Protein AF-A0A932L9B9-F1 (afdb_monomer_lite)

pLDDT: mean 71.99, std 19.15, range [34.09, 89.75]

Foldseek 3Di:
DDPPPPPPPDVVVDDDPVRLVVVLVFDDPPDPVSVVSNVVSCCCVQQVDDPLQVVPFDPVQWDDPDPFTFGHGDPVSVPDDDDDFRSHPDPGPPDVPPDDDD

Sequence (102 aa):
MIAASIWSLDPLKILTRRELAAVLAGPALRSSGARMNRVIFRLACCCGLRVSEIAALRQADVCVEESRPHVRVRAETRRDIGPVVCRSGGTPARSPIWRRGR

Radius of gyration: 16.57 Å; chains: 1; bounding box: 34×48×40 Å

Secondary structure (DSSP, 8-state):
----------GGGS--HHHHHHHHH-S-S-SHHHHHHHHHHHHHHHH---HHHHHT--GGGEE-SSSS-EEPPPGGG--S--S-----SSS----TT-----

Structure (mmCIF, N/CA/C/O backbone):
data_AF-A0A932L9B9-F1
#
_entry.id   AF-A0A932L9B9-F1
#
loop_
_atom_site.group_PDB
_atom_site.id
_atom_site.type_symbol
_atom_site.label_atom_id
_atom_site.label_alt_id
_atom_site.label_comp_id
_atom_site.label_asym_id
_atom_site.label_entity_id
_atom_site.label_seq_id
_atom_site.pdbx_PDB_ins_code
_atom_site.Cartn_x
_atom_site.Cartn_y
_atom_site.Cartn_z
_atom_site.occupancy
_atom_site.B_iso_or_equiv
_atom_site.auth_seq_id
_atom_site.auth_comp_id
_atom_site.auth_asym_id
_atom_site.auth_atom_id
_atom_site.pdbx_PDB_model_num
ATOM 1 N N . MET A 1 1 ? -0.005 -35.527 -0.605 1.00 34.50 1 MET A N 1
ATOM 2 C CA . MET A 1 1 ? 1.354 -34.993 -0.381 1.00 34.50 1 MET A CA 1
ATOM 3 C C . MET A 1 1 ? 1.399 -33.623 -1.054 1.00 34.50 1 MET A C 1
ATOM 5 O O . MET A 1 1 ? 1.479 -33.565 -2.271 1.00 34.50 1 MET A O 1
ATOM 9 N N . ILE A 1 2 ? 1.141 -32.538 -0.315 1.00 43.59 2 ILE A N 1
ATOM 10 C CA . ILE A 1 2 ? 1.025 -31.190 -0.903 1.00 43.59 2 ILE A CA 1
ATOM 11 C C . ILE A 1 2 ? 2.435 -30.616 -0.999 1.00 43.59 2 ILE A C 1
ATOM 13 O O . ILE A 1 2 ? 3.080 -30.402 0.025 1.00 43.59 2 ILE A O 1
ATOM 17 N N . ALA A 1 3 ? 2.918 -30.413 -2.225 1.00 44.12 3 ALA A N 1
ATOM 18 C CA . ALA A 1 3 ? 4.164 -29.712 -2.482 1.00 44.12 3 ALA A CA 1
ATOM 19 C C . ALA A 1 3 ? 4.034 -28.291 -1.922 1.00 44.12 3 ALA A C 1
ATOM 21 O O . ALA A 1 3 ? 3.307 -27.463 -2.470 1.00 44.12 3 ALA A O 1
ATOM 22 N N . ALA A 1 4 ? 4.707 -28.018 -0.803 1.00 50.09 4 ALA A N 1
ATOM 23 C CA . ALA A 1 4 ? 4.946 -26.655 -0.371 1.00 50.09 4 ALA A CA 1
ATOM 24 C C . ALA A 1 4 ? 5.724 -25.984 -1.506 1.00 50.09 4 ALA A C 1
ATOM 26 O O . ALA A 1 4 ? 6.890 -26.302 -1.737 1.00 50.09 4 ALA A O 1
ATOM 27 N N . SER A 1 5 ? 5.048 -25.128 -2.274 1.00 54.91 5 SER A N 1
ATOM 28 C CA . SER A 1 5 ? 5.675 -24.297 -3.295 1.00 54.91 5 SER A CA 1
ATOM 29 C C . SER A 1 5 ? 6.903 -23.654 -2.665 1.00 54.91 5 SER A C 1
ATOM 31 O O . SER A 1 5 ? 6.779 -22.968 -1.652 1.00 54.91 5 SER A O 1
ATOM 33 N N . ILE A 1 6 ? 8.084 -23.930 -3.206 1.00 58.12 6 ILE A N 1
ATOM 34 C CA . ILE A 1 6 ? 9.345 -23.382 -2.718 1.00 58.12 6 ILE A CA 1
ATOM 35 C C . ILE A 1 6 ? 9.291 -21.877 -2.990 1.00 58.12 6 ILE A C 1
ATOM 37 O O . ILE A 1 6 ? 9.581 -21.416 -4.093 1.00 58.12 6 ILE A O 1
ATOM 41 N N . TRP A 1 7 ? 8.851 -21.097 -2.002 1.00 59.72 7 TRP A N 1
ATOM 42 C CA . TRP A 1 7 ? 8.919 -19.639 -2.026 1.00 59.72 7 TRP A CA 1
ATOM 43 C C . TRP A 1 7 ? 10.391 -19.241 -1.874 1.00 59.72 7 TRP A C 1
ATOM 45 O O . TRP A 1 7 ? 10.848 -18.856 -0.803 1.00 59.72 7 TRP A O 1
ATOM 55 N N . SER A 1 8 ? 11.155 -19.398 -2.955 1.00 68.88 8 SER A N 1
ATOM 56 C CA . SER A 1 8 ? 12.525 -18.906 -3.064 1.00 68.88 8 SER A CA 1
ATOM 57 C C . SER A 1 8 ? 12.489 -17.375 -3.049 1.00 68.88 8 SER A C 1
ATOM 59 O O . SER A 1 8 ? 12.042 -16.729 -4.012 1.00 68.88 8 SER A O 1
ATOM 61 N N . LEU A 1 9 ? 12.908 -16.811 -1.913 1.00 64.94 9 LEU A N 1
ATOM 62 C CA . LEU A 1 9 ? 13.156 -15.386 -1.726 1.00 64.94 9 LEU A CA 1
ATOM 63 C C . LEU A 1 9 ? 14.467 -15.026 -2.427 1.00 64.94 9 LEU A C 1
ATOM 65 O O . LEU A 1 9 ? 15.535 -14.989 -1.824 1.00 64.94 9 LEU A O 1
ATOM 69 N N . ASP A 1 10 ? 14.364 -14.803 -3.730 1.00 76.31 10 ASP A N 1
ATOM 70 C CA . ASP A 1 10 ? 15.421 -14.197 -4.531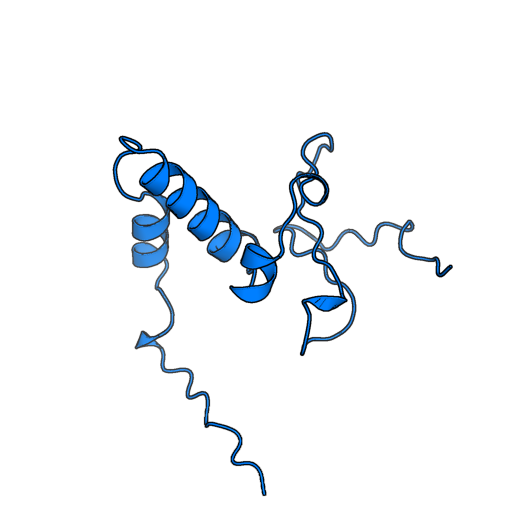 1.00 76.31 10 ASP A CA 1
ATOM 71 C C . ASP A 1 10 ? 15.525 -12.703 -4.159 1.00 76.31 10 ASP A C 1
ATOM 73 O O . ASP A 1 10 ? 14.493 -12.020 -4.159 1.00 76.31 10 ASP A O 1
ATOM 77 N N . PRO A 1 11 ? 16.720 -12.173 -3.840 1.00 73.69 11 PRO A N 1
ATOM 78 C CA . PRO A 1 11 ? 16.935 -10.746 -3.610 1.00 73.69 11 PRO A CA 1
ATOM 79 C C . PRO A 1 11 ? 16.357 -9.841 -4.706 1.00 73.69 11 PRO A C 1
ATOM 81 O O . PRO A 1 11 ? 15.896 -8.748 -4.396 1.00 73.69 11 PRO A O 1
ATOM 84 N N . LEU A 1 12 ? 16.300 -10.306 -5.958 1.00 78.75 12 LEU A N 1
ATOM 85 C CA . LEU A 1 12 ? 15.706 -9.566 -7.079 1.00 78.75 12 LEU A CA 1
ATOM 86 C C . LEU A 1 12 ? 14.178 -9.419 -6.983 1.00 78.75 12 LEU A C 1
ATOM 88 O O . LEU A 1 12 ? 13.586 -8.600 -7.680 1.00 78.75 12 LEU A O 1
ATOM 92 N N . LYS A 1 13 ? 13.519 -10.193 -6.115 1.00 78.25 13 LYS A N 1
ATOM 93 C CA . LYS A 1 13 ? 12.079 -10.080 -5.828 1.00 78.25 13 LYS A CA 1
ATOM 94 C C . LYS A 1 13 ? 11.786 -9.096 -4.694 1.00 78.25 13 LYS A C 1
ATOM 96 O O . LYS A 1 13 ? 10.617 -8.859 -4.386 1.00 78.25 13 LYS A O 1
ATOM 101 N N . ILE A 1 14 ? 12.821 -8.546 -4.055 1.00 84.81 14 ILE A N 1
ATOM 102 C CA . ILE A 1 14 ? 12.701 -7.570 -2.975 1.00 84.81 14 ILE A CA 1
ATOM 103 C C . ILE A 1 14 ? 13.105 -6.207 -3.522 1.00 84.81 14 ILE A C 1
ATOM 105 O O . ILE A 1 14 ? 14.228 -6.011 -3.975 1.00 84.81 14 ILE A O 1
ATOM 109 N N . LEU A 1 15 ? 12.190 -5.243 -3.438 1.00 84.44 15 LEU A N 1
ATOM 110 C CA . LEU A 1 15 ? 12.478 -3.876 -3.858 1.00 84.44 15 LEU A CA 1
ATOM 111 C C . LEU A 1 15 ? 13.575 -3.263 -2.982 1.00 84.44 15 LEU A C 1
ATOM 113 O O . LEU A 1 15 ? 13.495 -3.263 -1.749 1.00 84.44 15 LEU A O 1
ATOM 117 N N . THR A 1 16 ? 14.566 -2.660 -3.627 1.00 89.75 16 THR A N 1
ATOM 118 C CA . THR A 1 16 ? 15.550 -1.806 -2.970 1.00 89.75 16 THR A CA 1
ATOM 119 C C . THR A 1 16 ? 14.898 -0.519 -2.463 1.00 89.75 16 THR A C 1
ATOM 121 O O . THR A 1 16 ? 13.813 -0.114 -2.886 1.00 89.75 16 THR A O 1
ATOM 124 N N . ARG A 1 17 ? 15.592 0.208 -1.580 1.00 88.62 17 ARG A N 1
ATOM 125 C CA . ARG A 1 17 ? 15.102 1.503 -1.071 1.00 88.62 17 ARG A CA 1
ATOM 126 C C . ARG A 1 17 ? 14.841 2.529 -2.182 1.00 88.62 17 ARG A C 1
ATOM 128 O O . ARG A 1 17 ? 13.907 3.316 -2.062 1.00 88.62 17 ARG A O 1
ATOM 135 N N . ARG A 1 18 ? 15.655 2.531 -3.246 1.00 89.69 18 ARG A N 1
ATOM 136 C CA . ARG A 1 18 ? 15.507 3.465 -4.377 1.00 89.69 18 ARG A CA 1
ATOM 137 C C . ARG A 1 18 ? 14.280 3.121 -5.215 1.00 89.69 18 ARG A C 1
ATOM 139 O O . ARG A 1 18 ? 13.506 4.013 -5.546 1.00 89.69 18 ARG A O 1
ATOM 146 N N . GLU A 1 19 ? 14.073 1.838 -5.493 1.00 89.25 19 GLU A N 1
ATOM 147 C CA . GLU A 1 19 ? 12.892 1.361 -6.220 1.00 89.25 19 GLU A CA 1
ATOM 148 C C . GLU A 1 19 ? 11.617 1.600 -5.411 1.00 89.25 19 GLU A C 1
ATOM 150 O O . GLU A 1 19 ? 10.629 2.095 -5.946 1.00 89.25 19 GLU A O 1
ATOM 155 N N . LEU A 1 20 ? 11.661 1.361 -4.098 1.00 88.88 20 LEU A N 1
ATOM 156 C CA . LEU A 1 20 ? 10.555 1.672 -3.200 1.00 88.88 20 LEU A CA 1
ATOM 157 C C . LEU A 1 20 ? 10.201 3.168 -3.221 1.00 88.88 20 LEU A C 1
ATOM 159 O O . LEU A 1 20 ? 9.027 3.524 -3.316 1.00 88.88 20 LEU A O 1
ATOM 163 N N . ALA A 1 21 ? 11.201 4.052 -3.169 1.00 89.44 21 ALA A N 1
ATOM 164 C CA . ALA A 1 21 ? 10.979 5.494 -3.261 1.00 89.44 21 ALA A CA 1
ATOM 165 C C . ALA A 1 21 ? 10.341 5.892 -4.604 1.00 89.44 21 ALA A C 1
ATOM 167 O O . ALA A 1 21 ? 9.423 6.713 -4.622 1.00 89.44 21 ALA A O 1
ATOM 168 N N . ALA A 1 22 ? 10.765 5.273 -5.711 1.00 88.94 22 ALA A N 1
ATOM 169 C CA . ALA A 1 22 ? 10.180 5.501 -7.031 1.00 88.94 22 ALA A CA 1
ATOM 170 C C . ALA A 1 22 ? 8.708 5.050 -7.101 1.00 88.94 22 ALA A C 1
ATOM 172 O O . ALA A 1 22 ? 7.856 5.794 -7.590 1.00 88.94 22 ALA A O 1
ATOM 173 N N . VAL A 1 23 ? 8.380 3.881 -6.538 1.00 85.75 23 VAL A N 1
ATOM 174 C CA . VAL A 1 23 ? 6.996 3.380 -6.448 1.00 85.75 23 VAL A CA 1
ATOM 175 C C . VAL A 1 23 ? 6.113 4.322 -5.618 1.00 85.75 23 VAL A C 1
ATOM 177 O O . VAL A 1 23 ? 4.986 4.624 -6.008 1.00 85.75 23 VAL A O 1
ATOM 180 N N . LEU A 1 24 ? 6.622 4.836 -4.493 1.00 85.25 24 LEU A N 1
ATOM 181 C CA . LEU A 1 24 ? 5.882 5.754 -3.614 1.00 85.25 24 LEU A CA 1
ATOM 182 C C . LEU A 1 24 ? 5.723 7.173 -4.188 1.00 85.25 24 LEU A C 1
ATOM 184 O O . LEU A 1 24 ? 4.739 7.865 -3.871 1.00 85.25 24 LEU A O 1
ATOM 188 N N . ALA A 1 25 ? 6.675 7.616 -5.016 1.00 86.69 25 ALA A N 1
ATOM 189 C CA . ALA A 1 25 ? 6.549 8.843 -5.795 1.00 86.69 25 ALA A CA 1
ATOM 190 C C . ALA A 1 25 ? 5.370 8.713 -6.769 1.00 86.69 25 ALA A C 1
ATOM 192 O O . ALA A 1 25 ? 4.476 9.564 -6.749 1.00 86.69 25 ALA A O 1
ATOM 193 N N . GLY A 1 26 ? 5.309 7.583 -7.483 1.00 77.38 26 GLY A N 1
ATOM 194 C CA . GLY A 1 26 ? 4.195 7.190 -8.338 1.00 77.38 26 GLY A CA 1
ATOM 195 C C . GLY A 1 26 ? 3.962 8.127 -9.534 1.00 77.38 26 GLY A C 1
ATOM 196 O O . GLY A 1 26 ? 4.571 9.192 -9.646 1.00 77.38 26 GLY A O 1
ATOM 197 N N . PRO A 1 27 ? 3.065 7.748 -10.458 1.00 73.00 27 PRO A N 1
ATOM 198 C CA . PRO A 1 27 ? 2.665 8.619 -11.555 1.00 73.00 27 PRO A CA 1
ATOM 199 C C . PRO A 1 27 ? 1.834 9.811 -11.050 1.00 73.00 27 PRO A C 1
ATOM 201 O O . PRO A 1 27 ? 1.223 9.770 -9.977 1.00 73.00 27 PRO A O 1
ATOM 204 N N . ALA A 1 28 ? 1.777 10.878 -11.853 1.00 76.06 28 ALA A N 1
ATOM 205 C CA . ALA A 1 28 ? 0.974 12.060 -11.549 1.00 76.06 28 ALA A CA 1
ATOM 206 C C . ALA A 1 28 ? -0.500 11.688 -11.281 1.00 76.06 28 ALA A C 1
ATOM 208 O O . ALA A 1 28 ? -1.086 10.867 -11.987 1.00 76.06 28 ALA A O 1
ATOM 209 N N . LEU A 1 29 ? -1.118 12.332 -10.283 1.00 81.75 29 LEU A N 1
ATOM 210 C CA . LEU A 1 29 ? -2.460 12.020 -9.756 1.00 81.75 29 LEU A CA 1
ATOM 211 C C . LEU A 1 29 ? -3.627 12.456 -10.672 1.00 81.75 29 LEU A C 1
ATOM 213 O O . LEU A 1 29 ? -4.668 12.918 -10.199 1.00 81.75 29 LEU A O 1
ATOM 217 N N . ARG A 1 30 ? -3.453 12.319 -11.988 1.00 82.19 30 ARG A N 1
ATOM 218 C CA . ARG A 1 30 ? -4.358 12.840 -13.022 1.00 82.19 30 ARG A CA 1
ATOM 219 C C . ARG A 1 30 ? -5.674 12.063 -13.130 1.00 82.19 30 ARG A C 1
ATOM 221 O O . ARG A 1 30 ? -6.654 12.618 -13.607 1.00 82.19 30 ARG A O 1
ATOM 228 N N . SER A 1 31 ? -5.724 10.819 -12.649 1.00 85.19 31 SER A N 1
ATOM 229 C CA . SER A 1 31 ? -6.930 9.980 -12.659 1.00 85.19 31 SER A CA 1
ATOM 230 C C . SER A 1 31 ? -7.279 9.437 -11.272 1.00 85.19 31 SER A C 1
ATOM 232 O O . SER A 1 31 ? -6.430 9.338 -10.381 1.00 85.19 31 SER A O 1
ATOM 234 N N . SER A 1 32 ? -8.547 9.061 -11.085 1.00 85.00 32 SER A N 1
ATOM 235 C CA . SER A 1 32 ? -9.018 8.357 -9.884 1.00 85.00 32 SER A CA 1
ATOM 236 C C . SER A 1 32 ? -8.275 7.036 -9.672 1.00 85.00 32 SER A C 1
ATOM 238 O O . SER A 1 32 ? -7.839 6.763 -8.555 1.00 85.00 32 SER A O 1
ATOM 240 N N . GLY A 1 33 ? -8.037 6.274 -10.745 1.00 86.88 33 GLY A N 1
ATOM 241 C CA . GLY A 1 33 ? -7.253 5.037 -10.705 1.00 86.88 33 GLY A CA 1
ATOM 242 C C . GLY A 1 33 ? -5.812 5.262 -10.242 1.00 86.88 33 GLY A C 1
ATOM 243 O O . GLY A 1 33 ? -5.325 4.542 -9.376 1.00 86.88 33 GLY A O 1
ATOM 244 N N . ALA A 1 34 ? -5.147 6.319 -10.722 1.00 87.19 34 ALA A N 1
ATOM 245 C CA . ALA A 1 34 ? -3.796 6.661 -10.270 1.00 87.19 34 ALA A CA 1
ATOM 246 C C . ALA A 1 34 ? -3.760 7.022 -8.773 1.00 87.19 34 ALA A C 1
ATOM 248 O O . ALA A 1 34 ? -2.845 6.609 -8.057 1.00 87.19 34 ALA A O 1
ATOM 249 N N . ARG A 1 35 ? -4.775 7.746 -8.276 1.00 87.50 35 ARG A N 1
ATOM 250 C CA . ARG A 1 35 ? -4.912 8.053 -6.841 1.00 87.50 35 ARG A CA 1
ATOM 251 C C . ARG A 1 35 ? -5.125 6.792 -6.007 1.00 87.50 35 ARG A C 1
ATOM 253 O O . ARG A 1 35 ? -4.431 6.615 -5.008 1.00 87.50 35 ARG A O 1
ATOM 260 N N . MET A 1 36 ? -6.029 5.910 -6.431 1.00 89.31 36 MET A N 1
ATOM 261 C CA . MET A 1 36 ? -6.315 4.657 -5.730 1.00 89.31 36 MET A CA 1
ATOM 262 C C . MET A 1 36 ? -5.084 3.747 -5.677 1.00 89.31 36 MET A C 1
ATOM 264 O O . MET A 1 36 ? -4.703 3.297 -4.598 1.00 89.31 36 MET A O 1
ATOM 268 N N . ASN A 1 37 ? -4.394 3.564 -6.804 1.00 89.62 37 ASN A N 1
ATOM 269 C CA . ASN A 1 37 ? -3.174 2.759 -6.867 1.00 89.62 37 ASN A CA 1
ATOM 270 C C . ASN A 1 37 ? -2.092 3.299 -5.929 1.00 89.62 37 ASN A C 1
ATOM 272 O O . ASN A 1 37 ? -1.447 2.532 -5.218 1.00 89.62 37 ASN A O 1
ATOM 276 N N . ARG A 1 38 ? -1.931 4.625 -5.845 1.00 88.75 38 ARG A N 1
ATOM 277 C CA . ARG A 1 38 ? -0.979 5.235 -4.910 1.00 88.75 38 ARG A CA 1
ATOM 278 C C . ARG A 1 38 ? -1.313 4.933 -3.448 1.00 88.75 38 ARG A C 1
ATOM 280 O O . ARG A 1 38 ? -0.399 4.696 -2.658 1.00 88.75 38 ARG A O 1
ATOM 287 N N . VAL A 1 39 ? -2.594 4.946 -3.079 1.00 88.94 39 VAL A N 1
ATOM 288 C CA . VAL A 1 39 ? -3.037 4.579 -1.724 1.00 88.94 39 VAL A CA 1
ATOM 289 C C . VAL A 1 39 ? -2.738 3.107 -1.447 1.00 88.94 39 VAL A C 1
ATOM 291 O O . VAL A 1 39 ? -2.152 2.805 -0.410 1.00 88.94 39 VAL A O 1
ATOM 2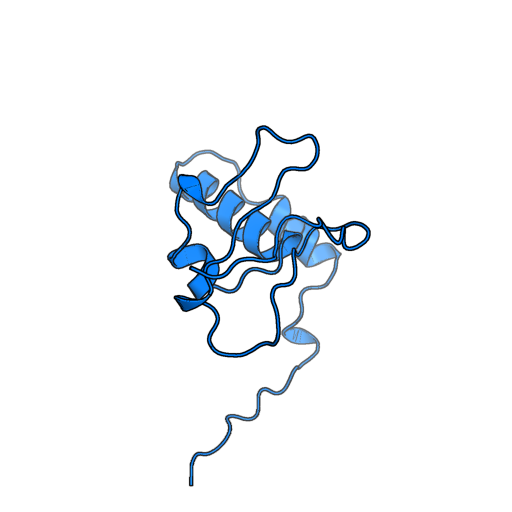94 N N . ILE A 1 40 ? -3.044 2.212 -2.390 1.00 89.38 40 ILE A N 1
ATOM 295 C CA . ILE A 1 40 ? -2.744 0.776 -2.280 1.00 89.38 40 ILE A CA 1
ATOM 296 C C . ILE A 1 40 ? -1.244 0.549 -2.061 1.00 89.38 40 ILE A C 1
ATOM 298 O O . ILE A 1 40 ? -0.865 -0.135 -1.111 1.00 89.38 40 ILE A O 1
ATOM 302 N N . PHE A 1 41 ? -0.384 1.171 -2.875 1.00 89.06 41 PHE A N 1
ATOM 303 C CA . PHE A 1 41 ? 1.067 1.041 -2.720 1.00 89.06 41 PHE A CA 1
ATOM 304 C C . PHE A 1 41 ? 1.552 1.577 -1.373 1.00 89.06 41 PHE A C 1
ATOM 306 O O . PHE A 1 41 ? 2.354 0.927 -0.712 1.00 89.06 41 PHE A O 1
ATOM 313 N N . ARG A 1 42 ? 1.035 2.719 -0.906 1.00 88.25 42 ARG A N 1
ATOM 314 C CA . ARG A 1 42 ? 1.386 3.250 0.420 1.00 88.25 42 ARG A CA 1
ATOM 315 C C . ARG A 1 42 ? 0.966 2.316 1.551 1.00 88.25 42 ARG A C 1
ATOM 317 O O . ARG A 1 42 ? 1.761 2.076 2.454 1.00 88.25 42 ARG A O 1
ATOM 324 N N . LEU A 1 43 ? -0.240 1.756 1.495 1.00 88.50 43 LEU A N 1
ATOM 325 C CA . LEU A 1 43 ? -0.722 0.800 2.494 1.00 88.50 43 LEU A CA 1
ATOM 326 C C . LEU A 1 43 ? 0.124 -0.482 2.506 1.00 88.50 43 LEU A C 1
ATOM 328 O O . LEU A 1 43 ? 0.534 -0.941 3.573 1.00 88.50 43 LEU A O 1
ATOM 332 N N . ALA A 1 44 ? 0.454 -1.024 1.334 1.00 88.25 44 ALA A N 1
ATOM 333 C CA . ALA A 1 44 ? 1.313 -2.199 1.217 1.00 88.25 44 ALA A CA 1
ATOM 334 C C . ALA A 1 44 ? 2.728 -1.926 1.758 1.00 88.25 44 ALA A C 1
ATOM 336 O O . ALA A 1 44 ? 3.238 -2.685 2.578 1.00 88.25 44 ALA A O 1
ATOM 337 N N . CYS A 1 45 ? 3.349 -0.819 1.351 1.00 85.56 45 CYS A N 1
ATOM 338 C CA . CYS A 1 45 ? 4.739 -0.510 1.677 1.00 85.56 45 CYS A CA 1
ATOM 339 C C . CYS A 1 45 ? 4.948 -0.019 3.116 1.00 85.56 45 CYS A C 1
ATOM 341 O O . CYS A 1 45 ? 5.955 -0.361 3.730 1.00 85.56 45 CYS A O 1
ATOM 343 N N . CYS A 1 46 ? 4.034 0.790 3.660 1.00 83.81 46 CYS A N 1
ATOM 344 C CA . CYS A 1 46 ? 4.202 1.398 4.984 1.00 83.81 46 CYS A CA 1
ATOM 345 C C . CYS A 1 46 ? 3.626 0.537 6.114 1.00 83.81 46 CYS A C 1
ATOM 347 O O . CYS A 1 46 ? 4.172 0.538 7.216 1.00 83.81 46 CYS A O 1
ATOM 349 N N . CYS A 1 47 ? 2.539 -0.194 5.855 1.00 83.00 47 CYS A N 1
ATOM 350 C CA . CYS A 1 47 ? 1.882 -1.039 6.857 1.00 83.00 47 CYS A CA 1
ATOM 351 C C . CYS A 1 47 ? 2.191 -2.534 6.660 1.00 83.00 47 CYS A C 1
ATOM 353 O O . CYS A 1 47 ? 1.892 -3.348 7.535 1.00 83.00 47 CYS A O 1
ATOM 355 N N . GLY A 1 48 ? 2.808 -2.913 5.533 1.00 85.88 48 GLY A N 1
ATOM 356 C CA . GLY A 1 48 ? 3.140 -4.304 5.225 1.00 85.88 48 GLY A CA 1
ATOM 357 C C . GLY A 1 48 ? 1.902 -5.170 5.004 1.00 85.88 48 GLY A C 1
ATOM 358 O O . GLY A 1 48 ? 1.932 -6.347 5.367 1.00 85.88 48 GLY A O 1
ATOM 359 N N . LEU A 1 49 ? 0.808 -4.584 4.506 1.00 86.25 49 LEU A N 1
ATOM 360 C CA . LEU A 1 49 ? -0.443 -5.304 4.274 1.00 86.25 49 LEU A CA 1
ATOM 361 C C . LEU A 1 49 ? -0.327 -6.219 3.054 1.00 86.25 49 LEU A C 1
ATOM 363 O O . LEU A 1 49 ? 0.233 -5.848 2.021 1.00 86.25 49 LEU A O 1
ATOM 367 N N . ARG A 1 50 ? -0.895 -7.416 3.170 1.00 85.81 50 ARG A N 1
ATOM 368 C CA . ARG A 1 50 ? -1.038 -8.377 2.076 1.00 85.81 50 ARG A CA 1
ATOM 369 C C . ARG A 1 50 ? -2.148 -7.936 1.126 1.00 85.81 50 ARG A C 1
ATOM 371 O O . ARG A 1 50 ? -3.072 -7.224 1.510 1.00 85.81 50 ARG A O 1
ATOM 378 N N . VAL A 1 51 ? -2.110 -8.450 -0.102 1.00 85.38 51 VAL A N 1
ATOM 379 C CA . VAL A 1 51 ? -3.136 -8.175 -1.123 1.00 85.38 51 VAL A CA 1
ATOM 380 C C . VAL A 1 51 ? -4.541 -8.519 -0.619 1.00 85.38 51 VAL A C 1
ATOM 382 O O . VAL A 1 51 ? -5.454 -7.716 -0.783 1.00 85.38 51 VAL A O 1
ATOM 385 N N . SER A 1 52 ? -4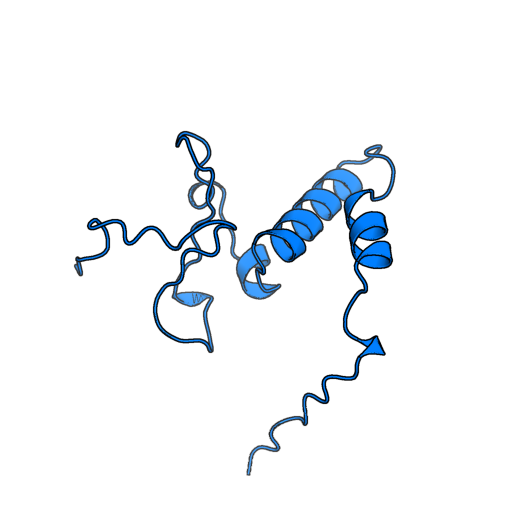.712 -9.663 0.052 1.00 83.62 52 SER A N 1
ATOM 386 C CA . SER A 1 52 ? -6.004 -10.065 0.623 1.00 83.62 52 SER A CA 1
ATOM 387 C C . SER A 1 52 ? -6.497 -9.096 1.701 1.00 83.62 52 SER A C 1
ATOM 389 O O . SER A 1 52 ? -7.683 -8.786 1.746 1.00 83.62 52 SER A O 1
ATOM 391 N N . GLU A 1 53 ? -5.595 -8.591 2.545 1.00 87.75 53 GLU A N 1
ATOM 392 C CA . GLU A 1 53 ? -5.912 -7.651 3.627 1.00 87.75 53 GLU A CA 1
ATOM 393 C C . GLU A 1 53 ? -6.345 -6.293 3.074 1.00 87.75 53 GLU A C 1
ATOM 395 O O . GLU A 1 53 ? -7.336 -5.738 3.537 1.00 87.75 53 GLU A O 1
ATOM 400 N N . ILE A 1 54 ? -5.654 -5.791 2.047 1.00 89.12 54 ILE A N 1
ATOM 401 C CA . ILE A 1 54 ? -6.032 -4.549 1.360 1.00 89.12 54 ILE A CA 1
ATOM 402 C C . ILE A 1 54 ? -7.375 -4.721 0.641 1.00 89.12 54 ILE A C 1
ATOM 404 O O . ILE A 1 54 ? -8.225 -3.841 0.723 1.00 89.12 54 ILE A O 1
ATOM 408 N N . ALA A 1 55 ? -7.590 -5.854 -0.035 1.00 89.44 55 ALA A N 1
ATOM 409 C CA . ALA A 1 55 ? -8.829 -6.124 -0.765 1.00 89.44 55 ALA A CA 1
ATOM 410 C C . ALA A 1 55 ? -10.061 -6.224 0.152 1.00 89.44 55 ALA A C 1
ATOM 412 O O . ALA A 1 55 ? -11.165 -5.881 -0.262 1.00 89.44 55 ALA A O 1
ATOM 413 N N . ALA A 1 56 ? -9.878 -6.677 1.394 1.00 88.25 56 ALA A N 1
ATOM 414 C CA . ALA A 1 56 ? -10.945 -6.779 2.387 1.00 88.25 56 ALA A CA 1
ATOM 415 C C . ALA A 1 56 ? -11.115 -5.512 3.248 1.00 88.25 56 ALA A C 1
ATOM 417 O O . ALA A 1 56 ? -11.980 -5.491 4.129 1.00 88.25 56 ALA A O 1
ATOM 418 N N . LEU A 1 57 ? -10.285 -4.483 3.040 1.00 88.31 57 LEU A N 1
ATOM 419 C CA . LEU A 1 57 ? -10.256 -3.296 3.884 1.00 88.31 57 LEU A CA 1
ATOM 420 C C . LEU A 1 57 ? -11.541 -2.476 3.731 1.00 88.31 57 LEU A C 1
ATOM 422 O O . LEU A 1 57 ? -11.942 -2.126 2.620 1.00 88.31 57 LEU A O 1
ATOM 426 N N . ARG A 1 58 ? -12.169 -2.122 4.855 1.00 89.44 58 ARG A N 1
ATOM 427 C CA . ARG A 1 58 ? -13.345 -1.243 4.880 1.00 89.44 58 ARG A CA 1
ATOM 428 C C . ARG A 1 58 ? -12.969 0.136 5.403 1.00 89.44 58 ARG A C 1
ATOM 430 O O . ARG A 1 58 ? -12.023 0.284 6.169 1.00 89.44 58 ARG A O 1
ATOM 437 N N . GLN A 1 59 ? -13.760 1.150 5.059 1.00 86.75 59 GLN A N 1
ATOM 438 C CA . GLN A 1 59 ? -13.540 2.515 5.552 1.00 86.75 59 GLN A CA 1
ATOM 439 C C . GLN A 1 59 ? -13.556 2.592 7.089 1.00 86.75 59 GLN A C 1
ATOM 441 O O . GLN A 1 59 ? -12.726 3.278 7.672 1.00 86.75 59 GLN A O 1
ATOM 446 N N . ALA A 1 60 ? -14.434 1.823 7.744 1.00 86.88 60 ALA A N 1
ATOM 447 C CA . ALA A 1 60 ? -14.517 1.732 9.206 1.00 86.88 60 ALA A CA 1
ATOM 448 C C . ALA A 1 60 ? -13.273 1.111 9.873 1.00 86.88 60 ALA A C 1
ATOM 450 O O . ALA A 1 60 ? -13.120 1.189 11.090 1.00 86.88 60 ALA A O 1
ATOM 451 N N . ASP A 1 61 ? -12.396 0.476 9.093 1.00 86.19 61 ASP A N 1
ATOM 452 C CA . ASP A 1 61 ? -11.170 -0.136 9.593 1.00 86.19 61 ASP A CA 1
ATOM 453 C C . ASP A 1 61 ? -9.988 0.866 9.594 1.00 86.19 61 ASP A C 1
ATOM 455 O O . ASP A 1 61 ? -8.909 0.540 10.089 1.00 86.19 61 ASP A O 1
ATOM 459 N N . VAL A 1 62 ? -10.168 2.084 9.063 1.00 87.88 62 VAL A N 1
ATOM 460 C CA . VAL A 1 62 ? -9.143 3.141 9.006 1.00 87.88 62 VAL A CA 1
ATOM 461 C C . VAL A 1 62 ? -9.398 4.178 10.105 1.00 87.88 62 VAL A C 1
ATOM 463 O O . VAL A 1 62 ? -10.349 4.951 10.028 1.00 87.88 62 VAL A O 1
ATOM 466 N N . CYS A 1 63 ? -8.527 4.224 11.115 1.00 88.00 63 CYS A N 1
ATOM 467 C CA . CYS A 1 63 ? -8.626 5.162 12.233 1.00 88.00 63 CYS A CA 1
ATOM 468 C C . CYS A 1 63 ? -7.659 6.334 12.029 1.00 88.00 63 CYS A C 1
ATOM 470 O O . CYS A 1 63 ? -6.441 6.154 12.104 1.00 88.00 63 CYS A O 1
ATOM 472 N N . VAL A 1 64 ? -8.199 7.530 11.784 1.00 88.69 64 VAL A N 1
ATOM 473 C CA . VAL A 1 64 ? -7.421 8.773 11.585 1.00 88.69 64 VAL A CA 1
ATOM 474 C C . VAL A 1 64 ? -7.588 9.799 12.707 1.00 88.69 64 VAL A C 1
ATOM 476 O O . VAL A 1 64 ? -6.792 10.723 12.788 1.00 88.69 64 VAL A O 1
ATOM 479 N N . GLU A 1 65 ? -8.587 9.619 13.572 1.00 85.12 65 GLU A N 1
ATOM 480 C CA . GLU A 1 65 ? -8.929 10.545 14.666 1.00 85.12 65 GLU A CA 1
ATOM 481 C C . GLU A 1 65 ? -7.915 10.518 15.825 1.00 85.12 65 GLU A C 1
ATOM 483 O O . GLU A 1 65 ? -7.853 11.429 16.645 1.00 85.12 65 GLU A O 1
ATOM 488 N N . GLU A 1 66 ? -7.113 9.457 15.920 1.00 79.94 66 GLU A N 1
ATOM 489 C CA . GLU A 1 66 ? -6.110 9.301 16.970 1.00 79.94 66 GLU A CA 1
ATOM 490 C C . GLU A 1 66 ? -4.782 9.961 16.582 1.00 79.94 66 GLU A C 1
ATOM 492 O O . GLU A 1 66 ? -4.398 9.989 15.412 1.00 79.94 66 GLU A O 1
ATOM 497 N N . SER A 1 67 ? -4.011 10.397 17.586 1.00 81.19 67 SER A N 1
ATOM 498 C CA . SER A 1 67 ? -2.672 10.991 17.405 1.00 81.19 67 SER A CA 1
ATOM 499 C C . SER A 1 67 ? -1.712 10.112 16.597 1.00 81.19 67 SER A C 1
ATOM 501 O O . SER A 1 67 ? -0.738 10.603 16.023 1.00 81.19 67 SER A O 1
ATOM 503 N N . ARG A 1 68 ? -1.994 8.806 16.533 1.00 84.44 68 ARG A N 1
ATOM 504 C CA . ARG A 1 68 ? -1.303 7.849 15.682 1.00 84.44 68 ARG A CA 1
ATOM 505 C C . ARG A 1 68 ? -2.305 7.142 14.761 1.00 84.44 68 ARG A C 1
ATO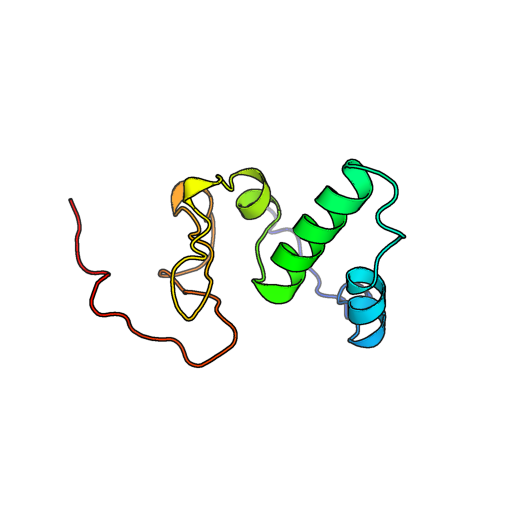M 507 O O . ARG A 1 68 ? -2.963 6.196 15.207 1.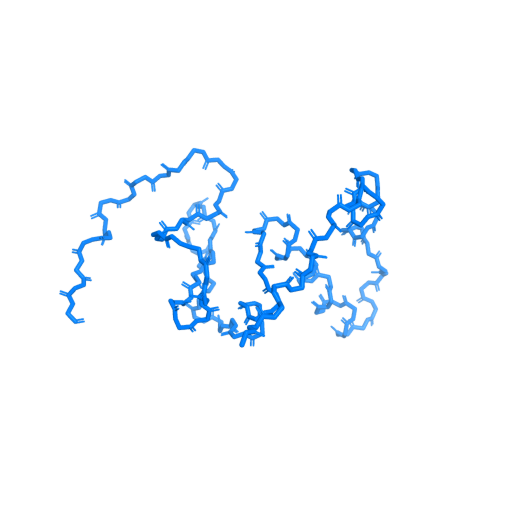00 84.44 68 ARG A O 1
ATOM 514 N N . PRO A 1 69 ? -2.385 7.532 13.476 1.00 86.88 69 PRO A N 1
ATOM 515 C CA . PRO A 1 69 ? -3.292 6.888 12.541 1.00 86.88 69 PRO A CA 1
ATOM 516 C C . PRO A 1 69 ? -2.906 5.420 12.357 1.00 86.88 69 PRO A C 1
ATOM 518 O O . PRO A 1 69 ? -1.723 5.071 12.263 1.00 86.88 69 PRO A O 1
ATOM 521 N N . HIS A 1 70 ? -3.909 4.550 12.319 1.00 86.50 70 HIS A N 1
ATOM 522 C CA . HIS A 1 70 ? -3.702 3.113 12.209 1.00 86.50 70 HIS A CA 1
ATOM 523 C C . HIS A 1 70 ? -4.809 2.434 11.402 1.00 86.50 70 HIS A C 1
ATOM 525 O O . HIS A 1 70 ? -5.914 2.949 11.250 1.00 86.50 70 HIS A O 1
ATOM 531 N N . VAL A 1 71 ? -4.491 1.253 10.877 1.00 87.56 71 VAL A N 1
ATOM 532 C CA . VAL A 1 71 ? -5.417 0.431 10.096 1.00 87.56 71 VAL A CA 1
ATOM 533 C C . VAL A 1 71 ? -5.672 -0.869 10.845 1.00 87.56 71 VAL A C 1
ATOM 535 O O . VAL A 1 71 ? -4.734 -1.546 11.276 1.00 87.56 71 VAL A O 1
ATOM 538 N N . ARG A 1 72 ? -6.945 -1.218 11.013 1.00 86.81 72 ARG A N 1
ATOM 539 C CA . ARG A 1 72 ? -7.392 -2.446 11.669 1.00 86.81 72 ARG A CA 1
ATOM 540 C C . ARG A 1 72 ? -7.462 -3.562 10.634 1.00 86.81 72 ARG A C 1
ATOM 542 O O . ARG A 1 72 ? -8.189 -3.474 9.655 1.00 86.81 72 ARG A O 1
ATOM 549 N N . VAL A 1 73 ? -6.717 -4.638 10.864 1.00 83.88 73 VAL A N 1
ATOM 550 C CA . VAL A 1 73 ? -6.761 -5.828 10.004 1.00 83.88 73 VAL A CA 1
ATOM 551 C C . VAL A 1 73 ? -7.650 -6.876 10.659 1.00 83.88 73 VAL A C 1
ATOM 553 O O . VAL A 1 73 ? -7.448 -7.237 11.821 1.00 83.88 73 VAL A O 1
ATOM 556 N N . ARG A 1 74 ? -8.650 -7.358 9.920 1.00 78.25 74 ARG A N 1
ATOM 557 C CA . ARG A 1 74 ? -9.602 -8.366 10.399 1.00 78.25 74 ARG A CA 1
ATOM 558 C C . ARG A 1 74 ? -8.942 -9.741 10.464 1.00 78.25 74 ARG A C 1
ATOM 560 O O . ARG A 1 74 ? -8.170 -10.114 9.583 1.00 78.25 74 ARG A O 1
ATOM 567 N N . ALA A 1 75 ? -9.271 -10.510 11.501 1.00 69.31 75 ALA A N 1
ATOM 568 C CA . ALA A 1 75 ? -8.700 -11.840 11.715 1.00 69.31 75 ALA A CA 1
ATOM 569 C C . ALA A 1 75 ? -9.086 -12.838 10.606 1.00 69.31 75 ALA A C 1
ATOM 571 O O . ALA A 1 75 ? -8.281 -13.687 10.247 1.00 69.31 75 ALA A O 1
ATOM 572 N N . GLU A 1 76 ? -10.277 -12.694 10.017 1.00 66.31 76 GLU A N 1
ATOM 573 C CA . GLU A 1 76 ? -10.787 -13.542 8.925 1.00 66.31 76 GLU A CA 1
ATOM 574 C C . GLU A 1 76 ? -9.916 -13.523 7.658 1.00 66.31 76 GLU A C 1
ATOM 576 O O . GLU A 1 76 ? -9.813 -14.521 6.944 1.00 66.31 76 GLU A O 1
ATOM 581 N N . THR A 1 77 ? -9.232 -12.409 7.401 1.00 63.09 77 THR A N 1
ATOM 582 C CA . THR A 1 77 ? -8.364 -12.228 6.228 1.00 63.09 77 THR A CA 1
ATOM 583 C C . THR A 1 77 ? -6.930 -12.708 6.481 1.00 63.09 77 THR A C 1
ATOM 585 O O . THR A 1 77 ? -6.114 -12.806 5.559 1.00 63.09 77 THR A O 1
ATOM 588 N N . ARG A 1 78 ? -6.615 -13.035 7.738 1.00 60.78 78 ARG A N 1
ATOM 589 C CA . ARG A 1 78 ? -5.289 -13.408 8.218 1.00 60.78 78 ARG A CA 1
ATOM 590 C C . ARG A 1 78 ? -5.147 -14.925 8.230 1.00 60.78 78 ARG A C 1
ATOM 592 O O . ARG A 1 78 ? -5.324 -15.568 9.259 1.00 60.78 78 ARG A O 1
ATOM 599 N N . ARG A 1 79 ? -4.815 -15.515 7.084 1.00 55.47 79 ARG A N 1
ATOM 600 C CA . ARG A 1 79 ? -4.739 -16.978 6.976 1.00 55.47 79 ARG A CA 1
ATOM 601 C C . ARG A 1 79 ? -3.494 -17.629 7.603 1.00 55.47 79 ARG A C 1
ATOM 603 O O . ARG A 1 79 ? -3.493 -18.850 7.691 1.00 55.47 79 ARG A O 1
ATOM 610 N N . ASP A 1 80 ? -2.458 -16.898 8.056 1.00 51.50 80 ASP A N 1
ATOM 611 C CA . ASP A 1 80 ? -1.167 -17.598 8.245 1.00 51.50 80 ASP A CA 1
ATOM 612 C C . ASP A 1 80 ? -0.052 -16.949 9.114 1.00 51.50 80 ASP A C 1
ATOM 614 O O . ASP A 1 80 ? 1.084 -17.400 9.038 1.00 51.50 80 ASP A O 1
ATOM 618 N N . ILE A 1 81 ? -0.283 -15.964 10.004 1.00 43.47 81 ILE A N 1
ATOM 619 C CA . ILE A 1 81 ? 0.805 -15.504 10.920 1.00 43.47 81 ILE A CA 1
ATOM 620 C C . ILE A 1 81 ? 0.293 -15.044 12.292 1.00 43.47 81 ILE A C 1
ATOM 622 O O . ILE A 1 81 ? -0.102 -13.892 12.385 1.00 43.47 81 ILE A O 1
ATOM 626 N N . GLY A 1 82 ? 0.421 -15.859 13.351 1.00 46.47 82 GLY A N 1
ATOM 627 C CA . GLY A 1 82 ? 0.576 -15.442 14.770 1.00 46.47 82 GLY A CA 1
ATOM 628 C C . GLY A 1 82 ? -0.442 -14.454 15.398 1.00 46.47 82 GLY A C 1
ATOM 629 O O . GLY A 1 82 ? -1.409 -14.052 14.760 1.00 46.47 82 GLY A O 1
ATOM 630 N N . PRO A 1 83 ? -0.272 -14.036 16.673 1.00 40.44 83 PRO A N 1
ATOM 631 C CA . PRO A 1 83 ? -1.220 -13.153 17.371 1.00 40.44 83 PRO A CA 1
ATOM 632 C C . PRO A 1 83 ? -1.201 -11.714 16.822 1.00 40.44 83 PRO A C 1
ATOM 634 O O . PRO A 1 83 ? -0.278 -11.323 16.116 1.00 40.44 83 PRO A O 1
ATOM 637 N N . VAL A 1 84 ? -2.265 -10.934 17.069 1.00 45.03 84 VAL A N 1
ATOM 638 C CA . VAL A 1 84 ? -2.494 -9.547 16.579 1.00 45.03 84 VAL A CA 1
ATOM 639 C C . VAL A 1 84 ? -1.255 -8.660 16.756 1.00 45.03 84 VAL A C 1
ATOM 641 O O . VAL A 1 84 ? -0.818 -8.429 17.878 1.00 45.03 84 VAL A O 1
ATOM 644 N N . VAL A 1 85 ? -0.700 -8.156 15.646 1.00 52.28 85 VAL A N 1
ATOM 645 C CA . VAL A 1 85 ? 0.383 -7.161 15.658 1.00 52.28 85 VAL A CA 1
ATOM 646 C C . VAL A 1 85 ? -0.148 -5.882 15.029 1.00 52.28 85 VAL A C 1
ATOM 648 O O . VAL A 1 85 ? -0.425 -5.847 13.831 1.00 52.28 85 VAL A O 1
ATOM 651 N N . CYS A 1 86 ? -0.262 -4.821 15.824 1.00 47.72 86 CYS A N 1
ATOM 652 C CA . CYS A 1 86 ? -0.394 -3.469 15.297 1.00 47.72 86 CYS A CA 1
ATOM 653 C C . CYS A 1 86 ? 0.905 -3.140 14.547 1.00 47.72 86 CYS A C 1
ATOM 655 O O . CYS A 1 86 ? 1.932 -2.876 15.170 1.00 47.72 86 CYS A O 1
ATOM 657 N N . ARG A 1 87 ? 0.890 -3.210 13.212 1.00 52.75 87 ARG A N 1
ATOM 658 C CA . ARG A 1 87 ? 2.040 -2.843 12.372 1.00 52.75 87 ARG A CA 1
ATOM 659 C C . ARG A 1 87 ? 2.068 -1.334 12.192 1.00 52.75 87 ARG A C 1
ATOM 661 O O . ARG A 1 87 ? 1.723 -0.805 11.143 1.00 52.75 87 ARG A O 1
ATOM 668 N N . SER A 1 88 ? 2.434 -0.633 13.253 1.00 47.75 88 SER A N 1
ATOM 669 C CA . SER A 1 88 ? 2.692 0.796 13.202 1.00 47.75 88 SER A CA 1
ATOM 670 C C . SER A 1 88 ? 4.191 1.016 13.411 1.00 47.75 88 SER A C 1
ATOM 672 O O . SER A 1 88 ? 4.780 0.523 14.370 1.00 47.75 88 SER A O 1
ATOM 674 N N . GLY A 1 89 ? 4.838 1.715 12.473 1.00 40.16 89 GLY A N 1
ATOM 675 C CA . GLY A 1 89 ? 6.275 2.010 12.495 1.00 40.16 89 GLY A CA 1
ATOM 676 C C . GLY A 1 89 ? 6.659 2.880 13.692 1.00 40.16 89 GLY A C 1
ATOM 677 O O . GLY A 1 89 ? 6.556 4.098 13.641 1.00 40.16 89 GLY A O 1
ATOM 678 N N . GLY A 1 90 ? 7.012 2.242 14.802 1.00 39.94 90 GLY A N 1
ATOM 679 C CA . GLY A 1 90 ? 7.276 2.865 16.098 1.00 39.94 90 GLY A CA 1
ATOM 680 C C . GLY A 1 90 ? 6.757 1.955 17.205 1.00 39.94 90 GLY A C 1
ATOM 681 O O . GLY A 1 90 ? 5.659 1.416 17.068 1.00 39.94 90 GLY A O 1
ATOM 682 N N . THR A 1 91 ? 7.578 1.760 18.237 1.00 37.81 91 THR A N 1
ATOM 683 C CA . THR A 1 91 ? 7.457 0.828 19.371 1.00 37.81 91 THR A CA 1
ATOM 684 C C . THR A 1 91 ? 6.057 0.226 19.557 1.00 37.81 91 THR A C 1
ATOM 686 O O . THR A 1 91 ? 5.093 0.988 19.683 1.00 37.81 91 THR A O 1
ATOM 689 N N . PRO A 1 92 ? 5.915 -1.118 19.588 1.00 43.97 92 PRO A N 1
ATOM 690 C CA . PRO A 1 92 ? 4.618 -1.768 19.723 1.00 43.97 92 PRO A CA 1
ATOM 691 C C . PRO A 1 92 ? 3.953 -1.306 21.019 1.00 43.97 92 PRO A C 1
ATOM 693 O O . PRO A 1 92 ? 4.306 -1.742 22.114 1.00 43.97 92 PRO A O 1
ATOM 696 N N . ALA A 1 93 ? 2.990 -0.397 20.892 1.00 43.38 93 ALA A N 1
ATOM 697 C CA . ALA A 1 93 ? 2.163 0.018 22.002 1.00 43.38 93 ALA A CA 1
ATOM 698 C C . ALA A 1 93 ? 1.278 -1.177 22.360 1.00 43.38 93 ALA A C 1
ATOM 700 O O . ALA A 1 93 ? 0.324 -1.505 21.650 1.00 43.38 93 ALA A O 1
ATOM 701 N N . ARG A 1 94 ? 1.613 -1.854 23.462 1.00 38.72 94 ARG A N 1
ATOM 702 C CA . ARG A 1 94 ? 0.682 -2.738 24.163 1.00 38.72 94 ARG A CA 1
ATOM 703 C C . ARG A 1 94 ? -0.436 -1.858 24.720 1.00 38.72 94 ARG A C 1
ATOM 705 O O . ARG A 1 94 ? -0.378 -1.436 25.867 1.00 38.72 94 ARG A O 1
ATOM 712 N N . SER A 1 95 ? -1.427 -1.532 23.894 1.00 39.53 95 SER A N 1
ATOM 713 C CA . SER A 1 95 ? -2.652 -0.918 24.398 1.00 39.53 95 SER A CA 1
ATOM 714 C C . SER A 1 95 ? -3.382 -1.956 25.266 1.00 39.53 95 SER A C 1
ATOM 716 O O . SER A 1 95 ? -3.613 -3.071 24.783 1.00 39.53 95 SER A O 1
ATOM 718 N N . PRO A 1 96 ? -3.761 -1.637 26.521 1.00 35.91 96 PRO A N 1
ATOM 719 C CA . PRO A 1 96 ? -4.447 -2.570 27.424 1.00 35.91 96 PRO A CA 1
ATOM 720 C C . PRO A 1 96 ? -5.847 -2.987 26.941 1.00 35.91 96 PRO A C 1
ATOM 722 O O . PRO A 1 96 ? -6.488 -3.833 27.557 1.00 35.91 96 PRO A O 1
ATOM 725 N N . ILE A 1 97 ? -6.334 -2.400 25.846 1.00 46.44 97 ILE A N 1
ATOM 726 C CA . ILE A 1 97 ? -7.722 -2.513 25.387 1.00 46.44 97 ILE A CA 1
ATOM 727 C C . ILE A 1 97 ? -7.993 -3.863 24.686 1.00 46.44 97 ILE A C 1
ATOM 729 O O . ILE A 1 97 ? -9.140 -4.274 24.535 1.00 46.44 97 ILE A O 1
ATOM 733 N N . TRP A 1 98 ? -6.957 -4.636 24.339 1.00 45.91 98 TRP A N 1
ATOM 734 C CA . TRP A 1 98 ? -7.093 -5.903 23.601 1.00 45.91 98 TRP A CA 1
ATOM 735 C C . TRP A 1 98 ? -7.276 -7.149 24.486 1.00 45.91 98 TRP A C 1
ATOM 737 O O . TRP A 1 98 ? -6.716 -8.213 24.217 1.00 45.91 98 TRP A O 1
ATOM 747 N N . ARG A 1 99 ? -8.107 -7.044 25.531 1.00 42.00 99 ARG A N 1
ATOM 748 C CA . ARG A 1 99 ? -8.708 -8.204 26.212 1.00 42.00 99 ARG A CA 1
ATOM 749 C C . ARG A 1 99 ? -10.226 -8.057 26.298 1.00 42.00 99 ARG A C 1
ATOM 751 O O . ARG A 1 99 ? -10.734 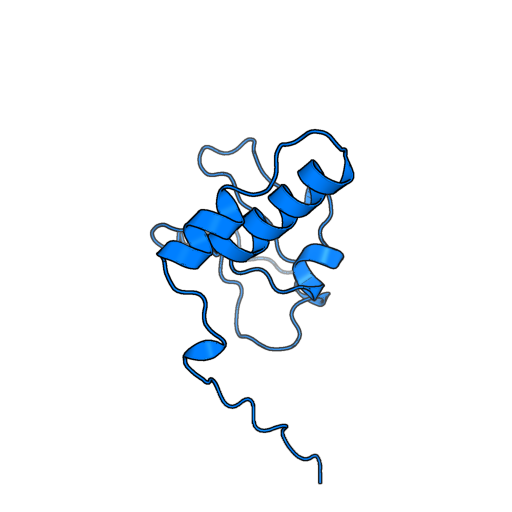-7.480 27.255 1.00 42.00 99 ARG A O 1
ATOM 758 N N . ARG A 1 100 ? -10.921 -8.626 25.310 1.00 37.25 100 ARG A N 1
ATOM 759 C CA . ARG A 1 100 ? -12.221 -9.335 25.375 1.00 37.25 100 ARG A CA 1
ATOM 760 C C . ARG A 1 100 ? -12.750 -9.424 23.934 1.00 37.25 100 ARG A C 1
ATOM 762 O O . ARG A 1 100 ? -12.782 -8.417 23.249 1.00 37.25 100 ARG A O 1
ATOM 769 N N . GLY A 1 101 ? -13.085 -10.581 23.372 1.00 39.00 101 GLY A N 1
ATOM 770 C CA . GLY A 1 101 ? -13.615 -11.764 24.038 1.00 39.00 101 GLY A CA 1
ATOM 771 C C . GLY A 1 101 ? -15.054 -11.503 24.469 1.00 39.00 101 GLY A C 1
ATOM 772 O O . GLY A 1 101 ? -15.306 -11.389 25.666 1.00 39.00 101 GLY A O 1
ATOM 773 N N . ARG A 1 102 ? -15.945 -11.328 23.493 1.00 34.09 102 ARG A N 1
ATOM 774 C CA . ARG A 1 102 ? -17.331 -11.796 23.498 1.00 34.09 102 ARG A CA 1
ATOM 775 C C . ARG A 1 102 ? -17.808 -11.889 22.058 1.00 34.09 102 ARG A C 1
ATOM 777 O O . ARG A 1 102 ? -17.490 -10.946 21.302 1.00 34.09 102 ARG A O 1
#